Protein AF-A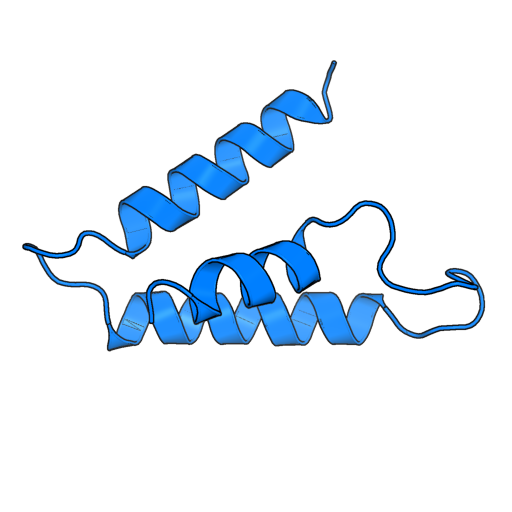0A6V7M1E3-F1 (afdb_monomer)

Organism: NCBI:txid1563983

Radius of gyration: 13.08 Å; Cα contacts (8 Å, |Δi|>4): 32; chains: 1; bounding box: 28×24×38 Å

pLDDT: mean 88.17, std 8.88, range [45.66, 97.12]

Mean predicted aligned error: 4.69 Å

Sequence (68 aa):
LHELIPSVATCIVSRQLCMRPDMDNHWALRDFASRLMGQICRNFNTSTNNVQTRTTRMFSQALTKNSQ

Nearest PDB structures (foldseek):
  5svh-assembly1_A  TM=4.405E-01  e=1.921E+00  Homo sapiens
  7rys-assembly1_A  TM=2.487E-01  e=8.601E+00  Spirochaeta thermophila

Secondary structure (DSSP, 8-state):
-TTHHHHHHHHHH-S-SSS-TTTS-HHHHHHHHHHHHHHHHHHH--TTT-HHHHHHHHHHHHHHHH--

Structure (mmCIF, N/CA/C/O backbone):
data_AF-A0A6V7M1E3-F1
#
_entry.id   AF-A0A6V7M1E3-F1
#
loop_
_atom_site.group_PDB
_atom_site.id
_atom_site.type_symbol
_atom_site.label_atom_id
_atom_site.label_alt_id
_atom_site.label_comp_id
_atom_site.label_asym_id
_atom_site.label_entity_id
_atom_site.label_seq_id
_atom_site.pdbx_PDB_ins_code
_atom_site.Cartn_x
_atom_site.Cartn_y
_atom_site.Cartn_z
_atom_site.occupancy
_atom_site.B_iso_or_equiv
_atom_site.auth_seq_id
_atom_site.auth_comp_id
_atom_site.auth_asym_id
_atom_site.auth_atom_id
_atom_site.pdbx_PDB_model_num
ATOM 1 N N . LEU A 1 1 ? -1.651 -9.495 11.739 1.00 73.00 1 LEU A N 1
ATOM 2 C CA . LEU A 1 1 ? -2.029 -8.218 11.074 1.00 73.00 1 LEU A CA 1
ATOM 3 C C . LEU A 1 1 ? -0.907 -7.187 11.090 1.00 73.00 1 LEU A C 1
ATOM 5 O O . LEU A 1 1 ? -0.559 -6.698 10.024 1.00 73.00 1 LEU A O 1
ATOM 9 N N . HIS A 1 2 ? -0.312 -6.888 12.250 1.00 77.50 2 HIS A N 1
ATOM 10 C CA . HIS A 1 2 ? 0.788 -5.916 12.341 1.00 77.50 2 HIS A CA 1
ATOM 11 C C . HIS A 1 2 ? 2.017 -6.257 11.490 1.00 77.50 2 HIS A C 1
ATOM 13 O O . HIS A 1 2 ? 2.645 -5.327 11.001 1.00 77.50 2 HIS A O 1
ATOM 19 N N . GLU A 1 3 ? 2.319 -7.539 11.270 1.00 79.75 3 GLU A N 1
ATOM 20 C CA . GLU A 1 3 ? 3.413 -7.981 10.387 1.00 79.75 3 GLU A CA 1
ATOM 21 C C . GLU A 1 3 ? 3.012 -8.055 8.905 1.00 79.75 3 GLU A C 1
ATOM 23 O O . GLU A 1 3 ? 3.852 -7.920 8.026 1.00 79.75 3 GLU A O 1
ATOM 28 N N . LEU A 1 4 ? 1.715 -8.197 8.606 1.00 87.38 4 LEU A N 1
ATOM 29 C CA . LEU A 1 4 ? 1.216 -8.285 7.228 1.00 87.38 4 LEU A CA 1
ATOM 30 C C . LEU A 1 4 ? 1.115 -6.903 6.567 1.00 87.38 4 LEU A C 1
ATOM 32 O O . LEU A 1 4 ? 1.501 -6.733 5.415 1.00 87.38 4 LEU A O 1
ATOM 36 N N . ILE A 1 5 ? 0.613 -5.909 7.306 1.00 91.25 5 ILE A N 1
ATOM 37 C CA . ILE A 1 5 ? 0.475 -4.521 6.838 1.00 91.25 5 ILE A CA 1
ATOM 38 C C . ILE A 1 5 ? 1.789 -3.959 6.257 1.00 91.25 5 ILE A C 1
ATOM 40 O O . ILE A 1 5 ? 1.735 -3.421 5.153 1.00 91.25 5 ILE A O 1
ATOM 44 N N . PRO A 1 6 ? 2.962 -4.063 6.915 1.00 91.88 6 PRO A N 1
ATOM 45 C CA . PRO A 1 6 ? 4.209 -3.538 6.362 1.00 91.88 6 PRO A CA 1
ATOM 46 C C . PRO A 1 6 ? 4.657 -4.274 5.092 1.00 91.88 6 PRO A C 1
ATOM 48 O O . PRO A 1 6 ? 5.144 -3.625 4.166 1.00 91.88 6 PRO A O 1
ATOM 51 N N . SER A 1 7 ? 4.435 -5.587 4.985 1.00 92.75 7 SER A N 1
ATOM 52 C CA . SER A 1 7 ? 4.736 -6.329 3.753 1.00 92.75 7 SER A CA 1
ATOM 53 C C . SER A 1 7 ? 3.850 -5.877 2.590 1.00 92.75 7 SER A C 1
ATOM 55 O O . SER A 1 7 ? 4.362 -5.552 1.521 1.00 92.75 7 SER A O 1
ATOM 57 N N . VAL A 1 8 ? 2.535 -5.745 2.809 1.00 94.56 8 VAL A N 1
ATOM 58 C CA . VAL A 1 8 ? 1.606 -5.230 1.784 1.00 94.56 8 VAL A CA 1
ATOM 59 C C . VAL A 1 8 ? 1.929 -3.774 1.434 1.00 94.56 8 VAL A C 1
ATOM 61 O O . VAL A 1 8 ? 1.909 -3.403 0.265 1.00 94.56 8 VAL A O 1
ATOM 64 N N . ALA A 1 9 ? 2.294 -2.948 2.418 1.00 93.50 9 ALA A N 1
ATOM 65 C CA . ALA A 1 9 ? 2.734 -1.577 2.175 1.00 93.50 9 ALA A CA 1
ATOM 66 C C . ALA A 1 9 ? 3.993 -1.532 1.297 1.00 93.50 9 ALA A C 1
ATOM 68 O O . ALA A 1 9 ? 4.058 -0.727 0.372 1.00 93.50 9 ALA A O 1
ATOM 69 N N . THR A 1 10 ? 4.952 -2.433 1.518 1.00 93.06 10 THR A N 1
ATOM 70 C CA . THR A 1 10 ? 6.169 -2.545 0.698 1.00 93.06 10 THR A CA 1
ATOM 71 C C . THR A 1 10 ? 5.822 -2.876 -0.755 1.00 93.06 10 THR A C 1
ATOM 73 O O . THR A 1 10 ? 6.360 -2.248 -1.666 1.00 93.06 10 THR A O 1
ATOM 76 N N . CYS A 1 11 ? 4.847 -3.762 -0.986 1.00 93.81 11 CYS A N 1
ATOM 77 C CA . CYS A 1 11 ? 4.323 -4.049 -2.325 1.00 93.81 11 CYS A CA 1
ATOM 78 C C . CYS A 1 11 ? 3.716 -2.826 -3.030 1.00 93.81 11 CYS A C 1
ATOM 80 O O . CYS A 1 11 ? 3.699 -2.787 -4.256 1.00 93.81 11 CYS A O 1
ATOM 82 N N . ILE A 1 12 ? 3.241 -1.828 -2.278 1.00 94.00 12 ILE A N 1
ATOM 83 C CA . ILE A 1 12 ? 2.614 -0.615 -2.819 1.00 94.00 12 ILE A CA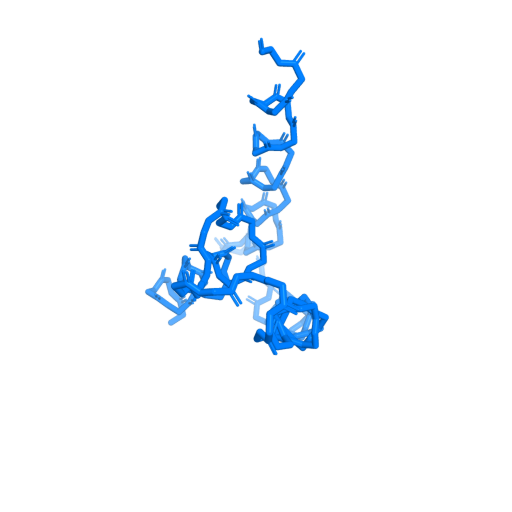 1
ATOM 84 C C . ILE A 1 12 ? 3.648 0.488 -3.062 1.00 94.00 12 ILE A C 1
ATOM 86 O O . ILE A 1 12 ? 3.631 1.102 -4.129 1.00 94.00 12 ILE A O 1
ATOM 90 N N . VAL A 1 13 ? 4.531 0.762 -2.091 1.00 92.06 13 VAL A N 1
ATOM 91 C CA . VAL A 1 13 ? 5.390 1.966 -2.092 1.00 92.06 13 VAL A CA 1
ATOM 92 C C . VAL A 1 13 ? 6.885 1.710 -2.279 1.00 92.06 13 VAL A C 1
ATOM 94 O O . VAL A 1 13 ? 7.638 2.677 -2.378 1.00 92.06 13 VAL A O 1
ATOM 97 N N . SER A 1 14 ? 7.349 0.457 -2.345 1.00 90.94 14 SER A N 1
ATOM 98 C CA . SER A 1 14 ? 8.779 0.191 -2.563 1.00 90.94 14 SER A CA 1
ATOM 99 C C . SER A 1 14 ? 9.265 0.798 -3.884 1.00 90.94 14 SER A C 1
ATOM 101 O O . SER A 1 14 ? 8.558 0.775 -4.896 1.00 90.94 14 SER A O 1
ATOM 103 N N . ARG A 1 15 ? 10.494 1.332 -3.888 1.00 84.12 15 ARG A N 1
ATOM 104 C CA . ARG A 1 15 ? 11.152 1.855 -5.099 1.00 84.12 15 ARG A CA 1
ATOM 105 C C . ARG A 1 15 ? 11.523 0.739 -6.071 1.00 84.12 15 ARG A C 1
ATOM 107 O O . ARG A 1 15 ? 11.456 0.941 -7.276 1.00 84.12 15 ARG A O 1
ATOM 114 N N . GLN A 1 16 ? 11.849 -0.440 -5.545 1.00 85.44 16 GLN A N 1
ATOM 115 C CA . GLN A 1 16 ? 12.198 -1.614 -6.332 1.00 85.44 16 GLN A CA 1
ATOM 116 C C . GLN A 1 16 ? 11.431 -2.832 -5.811 1.00 85.44 16 GLN A C 1
ATOM 118 O O . GLN A 1 16 ? 11.502 -3.176 -4.632 1.00 85.44 16 GLN A O 1
ATOM 123 N N . LEU A 1 17 ? 10.662 -3.454 -6.701 1.00 85.38 17 LEU A N 1
ATOM 124 C CA . LEU A 1 17 ? 9.845 -4.648 -6.425 1.00 85.38 17 LEU A CA 1
ATOM 125 C C . LEU A 1 17 ? 10.333 -5.880 -7.181 1.00 85.38 17 LEU A C 1
ATOM 127 O O . LEU A 1 17 ? 10.002 -7.005 -6.827 1.00 85.38 17 LEU A O 1
ATOM 131 N N . CYS A 1 18 ? 11.109 -5.648 -8.226 1.00 84.62 18 CYS A N 1
ATOM 132 C CA . CYS A 1 18 ? 11.582 -6.645 -9.158 1.00 84.62 18 CYS A CA 1
ATOM 133 C C . CYS A 1 18 ? 12.984 -6.258 -9.638 1.00 84.62 18 CYS A C 1
ATOM 135 O O . CYS A 1 18 ? 13.411 -5.105 -9.517 1.00 84.62 18 CYS A O 1
ATOM 137 N N . MET A 1 19 ? 13.715 -7.238 -10.164 1.00 82.38 19 MET A N 1
ATOM 138 C CA . MET A 1 19 ? 15.062 -7.014 -10.695 1.00 82.38 19 MET A CA 1
ATOM 139 C C . MET A 1 19 ? 15.029 -6.346 -12.074 1.00 82.38 19 MET A C 1
ATOM 141 O O . MET A 1 19 ? 16.000 -5.693 -12.445 1.00 82.38 19 MET A O 1
ATOM 145 N N . ARG A 1 20 ? 13.925 -6.490 -12.825 1.00 83.31 20 ARG A N 1
ATOM 146 C CA . ARG A 1 20 ? 13.756 -5.939 -14.177 1.00 83.31 20 ARG A CA 1
ATOM 147 C C . ARG A 1 20 ? 12.408 -5.214 -14.312 1.00 83.31 20 ARG A C 1
ATOM 149 O O . ARG A 1 20 ? 11.455 -5.799 -14.823 1.00 83.31 20 ARG A O 1
ATOM 156 N N . PRO A 1 21 ? 12.307 -3.943 -13.885 1.00 76.12 21 PRO A N 1
ATOM 157 C CA . PRO A 1 21 ? 11.042 -3.200 -13.884 1.00 76.12 21 PRO A CA 1
ATOM 158 C C . PRO A 1 21 ? 10.402 -3.039 -15.270 1.00 76.12 21 PRO A C 1
ATOM 160 O O . PRO A 1 21 ? 9.182 -2.942 -15.348 1.00 76.12 21 PRO A O 1
ATOM 163 N N . ASP A 1 22 ? 11.196 -3.067 -16.344 1.00 76.56 22 ASP A N 1
ATOM 164 C CA . ASP A 1 22 ? 10.706 -2.937 -17.725 1.00 76.56 22 ASP A CA 1
ATOM 165 C C . ASP A 1 22 ? 10.081 -4.228 -18.280 1.00 76.56 22 ASP A C 1
ATOM 167 O O . ASP A 1 22 ? 9.352 -4.192 -19.268 1.00 76.56 22 ASP A O 1
ATOM 171 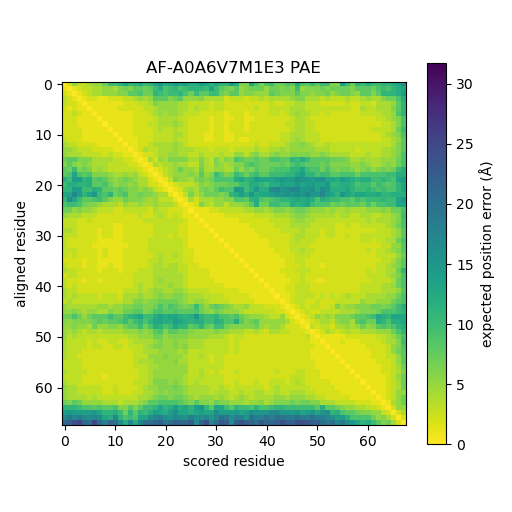N N . MET A 1 23 ? 10.372 -5.377 -17.661 1.00 78.94 23 MET A N 1
ATOM 172 C CA . MET A 1 23 ? 9.866 -6.692 -18.080 1.00 78.94 23 MET A CA 1
ATOM 173 C C . MET A 1 23 ? 8.813 -7.240 -17.114 1.00 78.94 23 MET A C 1
ATOM 175 O O . MET A 1 23 ? 7.867 -7.901 -17.538 1.00 78.94 23 MET A O 1
ATOM 179 N N . ASP A 1 24 ? 8.965 -6.965 -15.819 1.00 82.00 24 ASP A N 1
ATOM 180 C CA . ASP A 1 24 ? 8.095 -7.499 -14.779 1.00 82.00 24 ASP A CA 1
ATOM 181 C C . ASP A 1 24 ? 6.862 -6.605 -14.569 1.00 82.00 24 ASP A C 1
ATOM 183 O O . ASP A 1 24 ? 6.972 -5.394 -14.348 1.00 82.00 24 ASP A O 1
ATOM 187 N N . ASN A 1 25 ? 5.667 -7.211 -14.555 1.00 82.94 25 ASN A N 1
ATOM 188 C CA . ASN A 1 25 ? 4.388 -6.515 -14.351 1.00 82.94 25 ASN A CA 1
ATOM 189 C C . ASN A 1 25 ? 4.155 -6.118 -12.877 1.00 82.94 25 ASN A C 1
ATOM 191 O O . ASN A 1 25 ? 3.199 -6.533 -12.216 1.00 82.94 25 ASN A O 1
ATOM 195 N N . HIS A 1 26 ? 5.051 -5.296 -12.343 1.00 90.00 26 HIS A N 1
ATOM 196 C CA . HIS A 1 26 ? 4.995 -4.793 -10.975 1.00 90.00 26 HIS A CA 1
ATOM 197 C C . HIS A 1 26 ? 3.808 -3.843 -10.736 1.00 90.00 26 HIS A C 1
ATOM 199 O O . HIS A 1 26 ? 3.386 -3.669 -9.593 1.00 90.00 26 HIS A O 1
ATOM 205 N N . TRP A 1 27 ? 3.229 -3.262 -11.792 1.00 90.12 27 TRP A N 1
ATOM 206 C CA . TRP A 1 27 ? 2.023 -2.434 -11.705 1.00 90.12 27 TRP A CA 1
ATOM 207 C C . TRP A 1 27 ? 0.790 -3.233 -11.284 1.00 90.12 27 TRP A C 1
ATOM 209 O O . TRP A 1 27 ? 0.064 -2.792 -10.394 1.00 90.12 27 TRP A O 1
ATOM 219 N N . ALA A 1 28 ? 0.588 -4.433 -11.839 1.00 92.25 28 ALA A N 1
ATOM 220 C CA . ALA A 1 28 ? -0.506 -5.308 -11.417 1.00 92.25 28 ALA A CA 1
ATOM 221 C C . ALA A 1 28 ? -0.373 -5.723 -9.943 1.00 92.25 28 ALA A C 1
ATOM 223 O O . ALA A 1 28 ? -1.361 -5.739 -9.209 1.00 92.25 28 ALA A O 1
ATOM 224 N N . LEU A 1 29 ? 0.857 -5.988 -9.483 1.00 92.69 29 LEU A N 1
ATOM 225 C CA . LEU A 1 29 ? 1.129 -6.271 -8.073 1.00 92.69 29 LEU A CA 1
ATOM 226 C C . LEU A 1 29 ? 0.779 -5.074 -7.177 1.00 92.69 29 LEU A C 1
ATOM 228 O O . LEU A 1 29 ? 0.145 -5.260 -6.138 1.00 92.69 29 LEU A O 1
ATOM 232 N N . ARG A 1 30 ? 1.161 -3.853 -7.576 1.00 94.75 30 ARG A N 1
ATOM 233 C CA . ARG A 1 30 ? 0.828 -2.625 -6.835 1.00 94.75 30 ARG A CA 1
ATOM 234 C C . ARG A 1 30 ? -0.686 -2.406 -6.751 1.00 94.75 30 ARG A C 1
ATOM 236 O O . ARG A 1 30 ? -1.182 -2.126 -5.660 1.00 94.75 30 ARG A O 1
ATOM 243 N N . ASP A 1 31 ? -1.422 -2.570 -7.855 1.00 94.75 31 ASP A N 1
ATOM 244 C CA . ASP A 1 31 ? -2.889 -2.431 -7.870 1.00 94.75 31 ASP A CA 1
ATOM 245 C C . ASP A 1 31 ? -3.547 -3.459 -6.940 1.00 94.75 31 ASP A C 1
ATOM 247 O O . ASP A 1 31 ? -4.312 -3.089 -6.045 1.00 94.75 31 ASP A O 1
ATOM 251 N N . PHE A 1 32 ? -3.162 -4.732 -7.052 1.00 96.00 32 PHE A N 1
ATOM 252 C CA . PHE A 1 32 ? -3.657 -5.788 -6.173 1.00 96.00 32 PHE A CA 1
ATOM 253 C C . PHE A 1 32 ? -3.359 -5.502 -4.693 1.00 96.00 32 PHE A C 1
ATOM 255 O O . PHE A 1 32 ? -4.261 -5.561 -3.853 1.00 96.00 32 PHE A O 1
ATOM 262 N N . ALA A 1 33 ? -2.118 -5.132 -4.366 1.00 96.12 33 ALA A N 1
ATOM 263 C CA . ALA A 1 33 ? -1.717 -4.817 -3.000 1.00 96.12 33 ALA A CA 1
ATOM 264 C C . ALA A 1 33 ? -2.492 -3.613 -2.436 1.00 96.12 33 ALA A C 1
ATOM 266 O O . ALA A 1 33 ? -2.896 -3.633 -1.272 1.00 96.12 33 ALA A O 1
ATOM 267 N N . SER A 1 34 ? -2.766 -2.592 -3.256 1.00 95.06 34 SER A N 1
ATOM 268 C CA . SER A 1 34 ? -3.555 -1.424 -2.848 1.00 95.06 34 SER A CA 1
ATOM 269 C C . SER A 1 34 ? -5.000 -1.794 -2.492 1.00 95.06 34 SER A C 1
ATOM 271 O O . SER A 1 34 ? -5.511 -1.381 -1.447 1.00 95.06 34 SER A O 1
ATOM 273 N N . ARG A 1 35 ? -5.636 -2.656 -3.297 1.00 97.12 35 ARG A N 1
ATOM 274 C CA . ARG A 1 35 ? -6.990 -3.169 -3.042 1.00 97.12 35 ARG A CA 1
ATOM 275 C C . ARG A 1 35 ? -7.026 -4.024 -1.783 1.00 97.12 35 ARG A C 1
ATOM 277 O O . ARG A 1 35 ? -7.925 -3.853 -0.958 1.00 97.12 35 ARG A O 1
ATOM 284 N N . LEU A 1 36 ? -6.026 -4.887 -1.604 1.00 96.38 36 LEU A N 1
ATOM 285 C CA . LEU A 1 36 ? -5.868 -5.698 -0.400 1.00 96.38 36 LEU A CA 1
ATOM 286 C C . LEU A 1 36 ? -5.724 -4.818 0.849 1.00 96.38 36 LEU A C 1
ATOM 288 O O . LEU A 1 36 ? -6.394 -5.064 1.848 1.00 96.38 36 LEU A O 1
ATOM 292 N N . MET A 1 37 ? -4.917 -3.754 0.791 1.00 96.19 37 MET A N 1
ATOM 293 C CA . MET A 1 37 ? -4.789 -2.802 1.897 1.00 96.19 37 MET A CA 1
ATOM 294 C C . MET A 1 37 ? -6.121 -2.104 2.207 1.00 96.19 37 MET A C 1
ATOM 296 O O . MET A 1 37 ? -6.482 -1.951 3.373 1.00 96.19 37 MET A O 1
ATOM 300 N N . GLY A 1 38 ? -6.893 -1.740 1.178 1.00 94.88 38 GLY A N 1
ATOM 301 C CA . GLY A 1 38 ? -8.247 -1.205 1.340 1.00 94.88 38 GLY A CA 1
ATOM 302 C C . GLY A 1 38 ? -9.186 -2.175 2.065 1.00 94.88 38 GLY A C 1
ATOM 303 O O . GLY A 1 38 ? -9.894 -1.773 2.989 1.00 94.88 38 GLY A O 1
ATOM 304 N N . GLN A 1 39 ? -9.150 -3.463 1.708 1.00 95.62 39 GLN A N 1
ATOM 305 C CA . GLN A 1 39 ? -9.918 -4.504 2.398 1.00 95.62 39 GLN A CA 1
ATOM 306 C C . GLN A 1 39 ? -9.451 -4.713 3.842 1.00 95.62 39 GLN A C 1
ATOM 308 O O . GLN A 1 39 ? -10.284 -4.832 4.738 1.00 95.62 39 GLN A O 1
ATOM 313 N N . ILE A 1 40 ? -8.140 -4.696 4.095 1.00 93.69 40 ILE A N 1
ATOM 314 C CA . ILE A 1 40 ? -7.581 -4.797 5.448 1.00 93.69 40 ILE A CA 1
ATOM 315 C C . ILE A 1 40 ? -8.092 -3.649 6.324 1.00 93.69 40 ILE A C 1
ATOM 317 O O . ILE A 1 40 ? -8.597 -3.887 7.421 1.00 93.69 40 ILE A O 1
ATOM 321 N N . CYS A 1 41 ? -8.010 -2.410 5.833 1.00 93.81 41 CYS A N 1
ATOM 322 C CA . CYS A 1 41 ? -8.527 -1.248 6.548 1.00 93.81 41 CYS A CA 1
ATOM 323 C C . CYS A 1 41 ? -10.034 -1.368 6.796 1.00 93.81 41 CYS A C 1
ATOM 325 O O . CYS A 1 41 ? -10.485 -1.108 7.903 1.00 93.81 41 CYS A O 1
ATOM 327 N N . ARG A 1 42 ? -10.824 -1.802 5.811 1.00 93.12 42 ARG A N 1
ATOM 328 C CA . ARG A 1 42 ? -12.280 -1.913 5.975 1.00 93.12 42 ARG A CA 1
ATOM 329 C C . ARG A 1 42 ? -12.693 -2.999 6.972 1.00 93.12 42 ARG A C 1
ATOM 331 O O . ARG A 1 42 ? -13.639 -2.791 7.722 1.00 93.12 42 ARG A O 1
ATOM 338 N N . ASN A 1 43 ? -11.989 -4.127 6.990 1.00 93.31 43 ASN A N 1
ATOM 339 C CA . ASN A 1 43 ? -12.389 -5.296 7.773 1.00 93.31 43 ASN A CA 1
ATOM 340 C C . ASN A 1 43 ? -11.806 -5.304 9.192 1.00 93.31 43 ASN A C 1
ATOM 342 O O . ASN A 1 43 ? -12.386 -5.919 10.081 1.00 93.31 43 ASN A O 1
ATOM 346 N N . PHE A 1 44 ? -10.662 -4.648 9.411 1.00 91.31 44 PHE A N 1
ATOM 347 C CA . PHE A 1 44 ? -9.930 -4.717 10.681 1.00 91.31 44 PHE A CA 1
ATOM 348 C C . PHE A 1 44 ? -9.741 -3.360 11.369 1.00 91.31 44 PHE A C 1
ATOM 350 O O . PHE A 1 44 ? -9.109 -3.294 12.426 1.00 9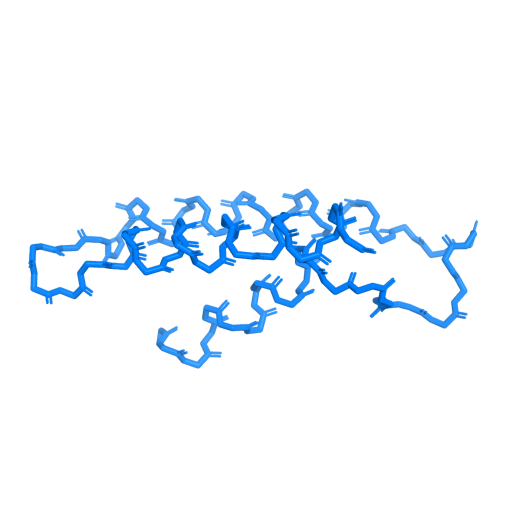1.31 44 PHE A O 1
ATOM 357 N N . ASN A 1 45 ? -10.275 -2.268 10.810 1.00 90.88 45 ASN A N 1
ATOM 358 C CA . ASN A 1 45 ? -10.265 -0.985 11.502 1.00 90.88 45 ASN A CA 1
ATOM 359 C C . ASN A 1 45 ? -11.283 -0.974 12.647 1.00 90.88 45 ASN A C 1
ATOM 361 O O . ASN A 1 45 ? -12.478 -1.175 12.454 1.00 90.88 45 ASN A O 1
ATOM 365 N N . THR A 1 46 ? -10.785 -0.689 13.843 1.00 89.00 46 THR A N 1
ATOM 366 C CA . THR A 1 46 ? -11.566 -0.534 15.070 1.00 89.00 46 THR A CA 1
ATOM 367 C C . THR A 1 46 ? -11.068 0.694 15.823 1.00 89.00 46 THR A C 1
ATOM 369 O O . THR A 1 46 ? -9.928 1.128 15.622 1.00 89.00 46 THR A O 1
ATOM 372 N N . SER A 1 47 ? -11.889 1.230 16.728 1.00 84.69 47 SER A N 1
ATOM 373 C CA . SER A 1 47 ? -11.557 2.408 17.543 1.00 84.69 47 SER A CA 1
ATOM 374 C C . SER A 1 47 ? -10.329 2.201 18.442 1.00 84.69 47 SER A C 1
ATOM 376 O O . SER A 1 47 ? -9.691 3.167 18.853 1.00 84.69 47 SER A O 1
ATOM 378 N N . THR A 1 48 ? -9.980 0.947 18.742 1.00 85.06 48 THR A N 1
ATOM 379 C CA . THR A 1 48 ? -8.843 0.582 19.596 1.00 85.06 48 THR A CA 1
ATOM 380 C C . THR A 1 48 ? -7.551 0.371 18.804 1.00 85.06 48 THR A C 1
ATOM 382 O O . THR A 1 48 ? -6.497 0.812 19.252 1.00 85.06 48 THR A O 1
ATOM 385 N N . ASN A 1 49 ? -7.597 -0.246 17.615 1.00 84.38 49 ASN A N 1
ATOM 386 C CA . ASN A 1 49 ? -6.388 -0.523 16.822 1.00 84.38 49 ASN A CA 1
ATOM 387 C C . ASN A 1 49 ? -6.020 0.619 15.849 1.00 84.38 49 ASN A C 1
ATOM 389 O O . ASN A 1 49 ? -4.843 0.858 15.595 1.00 84.38 49 ASN A O 1
ATOM 393 N N . ASN A 1 50 ? -7.001 1.380 15.344 1.00 87.94 50 ASN A N 1
ATOM 394 C CA . ASN A 1 50 ? -6.772 2.539 14.465 1.00 87.94 50 ASN A CA 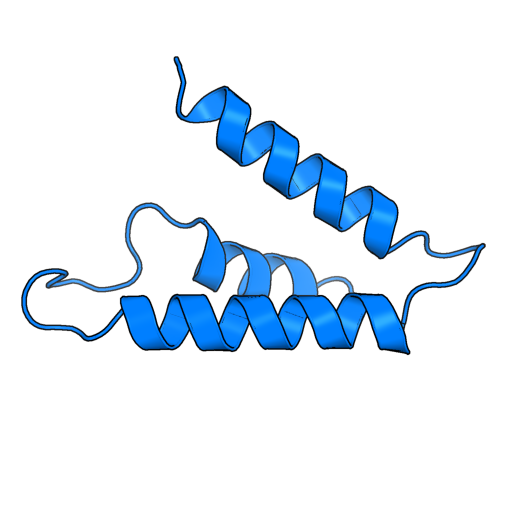1
ATOM 395 C C . ASN A 1 50 ? -5.921 2.227 13.209 1.00 87.94 50 ASN A C 1
ATOM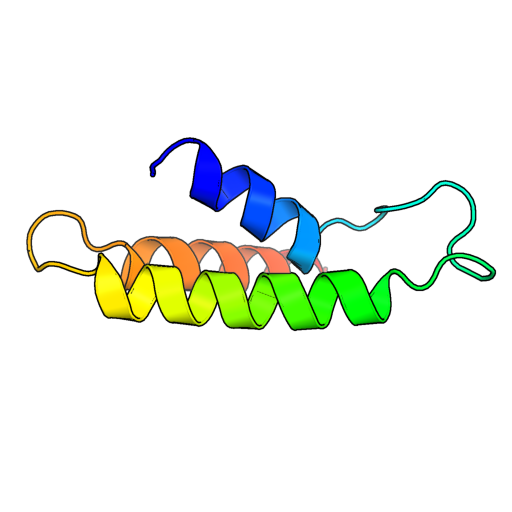 397 O O . ASN A 1 50 ? -5.105 3.045 12.764 1.00 87.94 50 ASN A O 1
ATOM 401 N N . VAL A 1 51 ? -6.121 1.040 12.617 1.00 90.94 51 VAL A N 1
ATOM 402 C CA . VAL A 1 51 ? -5.387 0.537 11.437 1.00 90.94 51 VAL A CA 1
ATOM 403 C C . VAL A 1 51 ? -5.417 1.532 10.279 1.00 90.94 51 VAL A C 1
ATOM 405 O O . VAL A 1 51 ? -4.383 1.778 9.651 1.00 90.94 51 VAL A O 1
ATOM 408 N N . GLN A 1 52 ? -6.580 2.131 10.010 1.00 92.25 52 GLN A N 1
ATOM 409 C CA . GLN A 1 52 ? -6.741 3.091 8.922 1.00 92.25 52 GLN A CA 1
ATOM 410 C C . GLN A 1 52 ? -5.860 4.324 9.145 1.00 92.25 52 GLN A C 1
ATOM 412 O O . GLN A 1 52 ? -5.081 4.687 8.268 1.00 92.25 52 GLN A O 1
ATOM 417 N N . THR A 1 53 ? -5.901 4.916 10.341 1.00 93.88 53 THR A N 1
ATOM 418 C CA . THR A 1 53 ? -5.087 6.090 10.694 1.00 93.88 53 THR A CA 1
ATOM 419 C C . THR A 1 53 ? -3.593 5.806 10.553 1.00 93.88 53 THR A C 1
ATOM 421 O O . THR A 1 53 ? -2.860 6.618 9.983 1.00 93.88 53 THR A O 1
ATOM 424 N N . ARG A 1 54 ? -3.126 4.645 11.033 1.00 92.88 54 ARG A N 1
ATOM 425 C CA . ARG A 1 54 ? -1.714 4.245 10.922 1.00 92.88 54 ARG A CA 1
ATOM 426 C C . ARG A 1 54 ? -1.289 4.078 9.462 1.00 92.88 54 ARG A C 1
ATOM 428 O O . ARG A 1 54 ? -0.229 4.566 9.075 1.00 92.88 54 ARG A O 1
ATOM 435 N N . THR A 1 55 ? -2.128 3.429 8.65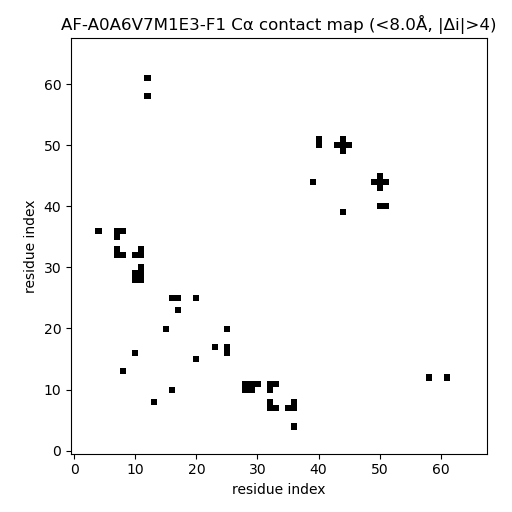9 1.00 93.06 55 THR A N 1
ATOM 436 C CA . THR A 1 55 ? -1.864 3.164 7.239 1.00 93.06 55 THR A CA 1
ATOM 437 C C . THR A 1 55 ? -1.836 4.453 6.423 1.00 93.06 55 THR A C 1
ATOM 439 O O . THR A 1 55 ? -0.884 4.688 5.681 1.00 93.06 55 THR A O 1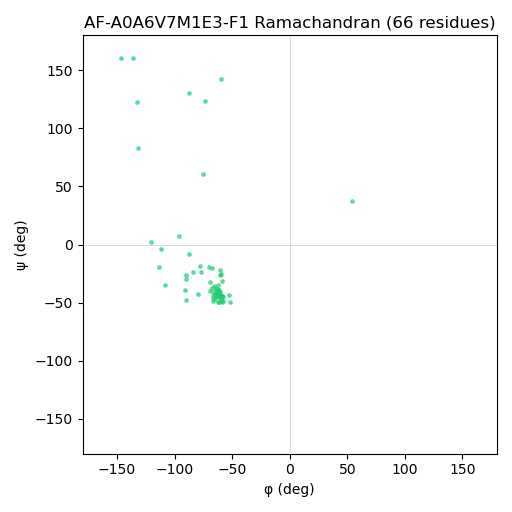
ATOM 442 N N . THR A 1 56 ? -2.816 5.339 6.623 1.00 93.31 56 THR A N 1
ATOM 443 C CA . THR A 1 56 ? -2.864 6.644 5.954 1.00 93.31 56 THR A CA 1
ATOM 444 C C . THR A 1 56 ? -1.633 7.480 6.286 1.00 93.31 56 THR A C 1
ATOM 446 O O . THR A 1 56 ? -0.980 7.976 5.374 1.00 93.31 56 THR A O 1
ATOM 449 N N . ARG A 1 57 ? -1.246 7.581 7.568 1.00 93.81 57 ARG A N 1
ATOM 450 C CA . ARG A 1 57 ? -0.039 8.328 7.970 1.00 93.81 57 ARG A CA 1
ATOM 451 C C . ARG A 1 57 ? 1.226 7.793 7.304 1.00 93.81 57 ARG A C 1
ATOM 453 O O . ARG A 1 57 ? 2.034 8.584 6.827 1.00 93.81 57 ARG A O 1
ATOM 460 N N . MET A 1 58 ? 1.388 6.472 7.257 1.00 92.88 58 MET A N 1
ATOM 461 C CA . MET A 1 58 ? 2.530 5.829 6.606 1.00 92.88 58 MET A CA 1
ATOM 462 C C . MET A 1 58 ? 2.605 6.188 5.115 1.00 92.88 58 MET A C 1
ATOM 464 O O . MET A 1 58 ? 3.672 6.572 4.637 1.00 92.88 58 MET A O 1
ATOM 468 N N . PHE A 1 59 ? 1.487 6.122 4.384 1.00 92.88 59 PHE A N 1
ATOM 469 C CA . PHE A 1 59 ? 1.470 6.495 2.966 1.00 92.88 59 PHE A CA 1
ATOM 470 C C . PHE A 1 59 ? 1.668 7.994 2.742 1.00 92.88 59 PHE A C 1
ATOM 472 O O . PHE A 1 59 ? 2.434 8.364 1.856 1.00 92.88 59 PHE A O 1
ATOM 479 N N . SER A 1 60 ? 1.069 8.860 3.563 1.00 93.69 60 SER A N 1
ATOM 480 C CA . SER A 1 60 ? 1.319 10.305 3.496 1.00 93.69 60 SER A CA 1
ATOM 481 C C . SER A 1 60 ? 2.803 10.626 3.683 1.00 93.69 60 SER A C 1
ATOM 483 O O . SER A 1 60 ? 3.369 11.369 2.889 1.00 93.69 60 SER A O 1
ATOM 485 N N . GLN A 1 61 ? 3.466 10.009 4.667 1.00 91.12 61 GLN A N 1
ATOM 486 C CA . GLN A 1 61 ? 4.909 10.174 4.871 1.00 91.12 61 GLN A CA 1
ATOM 487 C C . GLN A 1 61 ? 5.729 9.672 3.678 1.00 91.12 61 GLN A C 1
ATOM 489 O O . GLN A 1 61 ? 6.703 10.316 3.293 1.00 91.12 61 GLN A O 1
ATOM 494 N N . ALA A 1 62 ? 5.353 8.534 3.088 1.00 89.56 62 ALA A N 1
ATOM 495 C CA . ALA A 1 62 ? 6.029 8.000 1.909 1.00 89.56 62 ALA A CA 1
ATOM 496 C C . ALA A 1 62 ? 5.892 8.930 0.691 1.00 89.56 62 ALA A C 1
ATOM 498 O O . ALA A 1 62 ? 6.853 9.095 -0.059 1.00 89.56 62 ALA A O 1
ATOM 499 N N . LEU A 1 63 ? 4.733 9.570 0.512 1.00 88.12 63 LEU A N 1
ATOM 500 C CA . LEU A 1 63 ? 4.510 10.555 -0.547 1.00 88.12 63 LEU A CA 1
ATOM 501 C C . LEU A 1 63 ? 5.353 11.815 -0.326 1.00 88.12 63 LEU A C 1
ATOM 503 O O . LEU A 1 63 ? 6.082 12.215 -1.229 1.00 88.12 63 LEU A O 1
ATOM 507 N N . THR A 1 64 ? 5.344 12.384 0.884 1.00 90.12 64 THR A N 1
ATOM 508 C CA . THR A 1 64 ? 6.144 13.582 1.203 1.00 90.12 64 THR A CA 1
ATOM 509 C C . THR A 1 64 ? 7.651 13.337 1.071 1.00 90.12 64 THR A C 1
ATOM 511 O O . THR A 1 64 ? 8.383 14.214 0.621 1.00 90.12 64 THR A O 1
ATOM 514 N N . LYS A 1 65 ? 8.136 12.134 1.407 1.00 79.12 65 LYS A N 1
ATOM 515 C CA . LYS A 1 65 ? 9.551 11.760 1.227 1.00 79.12 65 LYS A CA 1
ATOM 516 C C . LYS A 1 65 ? 9.974 11.575 -0.231 1.00 79.12 65 LYS A C 1
ATOM 518 O O . LYS A 1 65 ? 11.167 11.572 -0.493 1.00 79.12 65 LYS A O 1
ATOM 523 N N . ASN A 1 66 ? 9.043 11.364 -1.163 1.00 65.94 66 ASN A N 1
ATOM 524 C CA . ASN A 1 66 ? 9.368 11.296 -2.593 1.00 65.94 66 ASN A CA 1
ATOM 525 C C . ASN A 1 66 ? 9.345 12.674 -3.275 1.00 65.94 66 ASN A C 1
ATOM 527 O O . ASN A 1 66 ? 9.744 12.769 -4.430 1.00 65.94 66 ASN A O 1
ATOM 531 N N . SER A 1 67 ? 8.886 13.724 -2.583 1.00 60.28 67 SER A N 1
ATOM 532 C CA . SER A 1 67 ? 8.885 15.112 -3.075 1.00 60.28 67 SER A CA 1
ATOM 533 C C . SER A 1 67 ? 10.091 15.954 -2.620 1.00 60.28 67 SER A C 1
ATOM 535 O O . SER A 1 67 ? 10.097 17.160 -2.852 1.00 60.28 67 SER A O 1
ATOM 537 N N . GLN A 1 68 ? 11.086 15.340 -1.970 1.00 45.66 68 GLN A N 1
ATOM 538 C CA . GLN A 1 68 ? 12.396 15.921 -1.639 1.00 45.66 68 GLN A CA 1
ATOM 539 C C . GLN A 1 68 ? 13.495 15.118 -2.329 1.00 45.66 68 GLN A C 1
ATOM 541 O O . GLN A 1 68 ? 14.494 15.748 -2.732 1.00 45.66 68 GLN A O 1
#

Solvent-accessible surface area (backbone atoms only — not comparable to full-atom values): 4091 Å² total; per-residue (Å²): 106,84,74,51,52,59,54,41,47,45,53,54,69,49,94,69,90,62,96,47,70,94,78,47,73,58,64,61,50,23,54,52,30,49,54,51,51,52,50,48,35,69,76,62,47,42,97,85,71,39,45,47,63,56,50,52,53,54,51,53,52,55,53,59,63,71,76,111

InterPro domains:
  IPR011442 TAF6, C-terminal HEAT repeat doma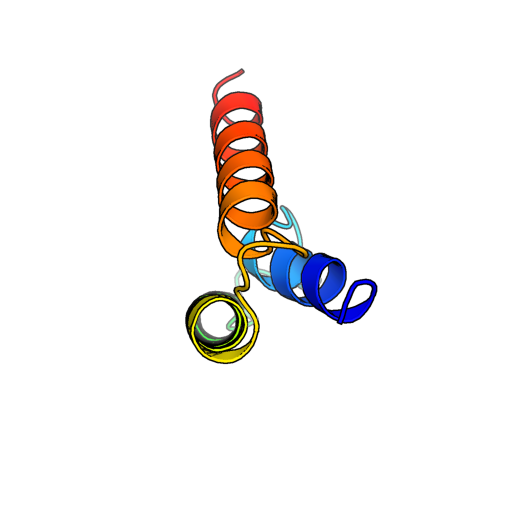in [PF07571] (1-67)
  IPR011442 TAF6, C-terminal HEAT repeat domain [cd08050] (1-63)
  IPR037796 Transcription initiation factor TFIID subunit 6 [PTHR10221] (1-66)
  IPR046344 TAF6, C-terminal HEAT repeat domain superfamily [G3DSA:1.25.40.770] (1-68)

Foldseek 3Di:
DVVVLVVLVCLQQPPDDDPDPPPDPSVVSNVVSVVVLVVCCVPPDDPVPNSVVVSVVVVVVSVVVVVD